Protein AF-A0A2W5XV46-F1 (afdb_monomer)

Sequence (118 aa):
MAATQTLQEPREYRALVDRIRDSALTTAELAQVTGVKDRQVQHWSSGTHRPQGQTRDRLLEVAYIVEQLSDVYSREGVDIWLHGRNRGLDGRRPIDLLRAGDFETVLYAVERLRSGAA

Foldseek 3Di:
DDDDPVVCQLVVQLVLLVVLCQQADPLCLLCLLLVHHSVVSVCSVVSVDHDDDSSNVSSVLSSVLSVLQVVPDHSVSSNCQQQFQDVQLVRDHNSVCSSVVNSVSSVVVSVVVVVVVD

Mean predicted aligned error: 5.29 Å

Nearest PDB structures (foldseek):
  6fkg-assembly1_C  TM=8.335E-01  e=8.373E-06  Mycobacterium tuberculosis H37Rv
  8qnl-assembly1_D  TM=8.110E-01  e=2.210E-03  Pseudomonas aeruginosa PAO1
  8qnq-assembly1_B  TM=8.043E-01  e=3.900E-03  Pseudomonas aeruginosa PAO1
  8gug-assembly1_B-2  TM=7.326E-01  e=1.893E-03  Vibrio parahaemolyticus RIMD 2210633
  1y7y-assembly1_A  TM=7.103E-01  e=1.639E+00  Aeromonas hydrophila

Solvent-accessible surface area (backbone atoms only — not comparable to full-atom values): 6458 Å² total; per-residue (Å²): 144,89,87,69,68,82,78,49,49,48,58,51,55,16,55,49,50,49,50,43,49,69,39,58,42,47,64,62,52,51,12,47,41,33,72,50,53,48,69,59,50,50,30,24,58,70,46,78,45,74,75,56,68,71,37,31,54,42,46,51,52,52,45,50,50,50,50,63,40,54,77,77,28,55,50,68,49,39,33,48,54,35,71,30,69,31,75,87,51,84,53,41,33,46,52,61,34,34,50,72,64,41,49,66,67,46,45,54,44,52,52,50,52,57,65,70,71,108

Radius of gyration: 14.84 Å; Cα contacts (8 Å, |Δi|>4): 130; chains: 1; bounding box: 27×35×44 Å

Structure (mmCIF, N/CA/C/O backbone):
data_AF-A0A2W5XV46-F1
#
_entry.id   AF-A0A2W5XV46-F1
#
loop_
_atom_site.group_PDB
_atom_site.id
_atom_site.type_symbol
_atom_site.label_atom_id
_atom_site.label_alt_id
_atom_site.label_comp_id
_atom_site.label_asym_id
_atom_site.label_entity_id
_atom_site.label_seq_id
_atom_site.pdbx_PDB_ins_code
_atom_site.Cartn_x
_atom_site.Cartn_y
_atom_site.Cartn_z
_atom_site.occupancy
_atom_site.B_iso_or_equiv
_atom_site.auth_seq_id
_atom_site.auth_comp_id
_atom_site.auth_asym_id
_atom_site.auth_atom_id
_atom_site.pdbx_PDB_model_num
ATOM 1 N N . MET A 1 1 ? -4.693 -27.795 24.770 1.00 41.53 1 MET A N 1
ATOM 2 C CA . MET A 1 1 ? -3.558 -26.914 24.417 1.00 41.53 1 MET A CA 1
ATOM 3 C C . MET A 1 1 ? -3.988 -25.900 23.358 1.00 41.53 1 MET A C 1
ATOM 5 O O . MET A 1 1 ? -3.736 -26.112 22.183 1.00 41.53 1 MET A O 1
ATOM 9 N N . ALA A 1 2 ? -4.671 -24.823 23.751 1.00 49.62 2 ALA A N 1
ATOM 10 C CA . ALA A 1 2 ? -5.066 -23.748 22.836 1.00 49.62 2 ALA A CA 1
ATOM 11 C C . ALA A 1 2 ? -5.249 -22.451 23.637 1.00 49.62 2 ALA A C 1
ATOM 13 O O . ALA A 1 2 ? -6.330 -22.217 24.163 1.00 49.62 2 ALA A O 1
ATOM 14 N N . ALA A 1 3 ? -4.183 -21.662 23.816 1.00 49.50 3 ALA A N 1
ATOM 15 C CA . ALA A 1 3 ? -4.278 -20.345 24.464 1.00 49.50 3 ALA A CA 1
ATOM 16 C C . ALA A 1 3 ? -3.050 -19.435 24.225 1.00 49.50 3 ALA A C 1
ATOM 18 O O . ALA A 1 3 ? -2.626 -18.733 25.139 1.00 49.50 3 ALA A O 1
ATOM 19 N N . THR A 1 4 ? -2.446 -19.429 23.027 1.00 47.69 4 THR A N 1
ATOM 20 C CA . THR A 1 4 ? -1.273 -18.551 22.770 1.00 47.69 4 THR A CA 1
ATOM 21 C C . THR A 1 4 ? -1.373 -17.688 21.505 1.00 47.69 4 THR A C 1
ATOM 23 O O . THR A 1 4 ? -0.607 -16.743 21.370 1.00 47.69 4 THR A O 1
ATOM 26 N N . GLN A 1 5 ? -2.358 -17.892 20.622 1.00 53.59 5 GLN A N 1
ATOM 27 C CA . GLN A 1 5 ? -2.464 -17.100 19.380 1.00 53.59 5 GLN A CA 1
ATOM 28 C C . GLN A 1 5 ? -2.960 -15.654 19.595 1.00 53.59 5 GLN A C 1
ATOM 30 O O . GLN A 1 5 ? -2.450 -14.730 18.971 1.00 53.59 5 GLN A O 1
ATOM 35 N N . THR A 1 6 ? -3.864 -15.390 20.544 1.00 53.56 6 THR A N 1
ATOM 36 C CA . THR A 1 6 ? -4.529 -14.072 20.655 1.00 53.56 6 THR A CA 1
ATOM 37 C C . THR A 1 6 ? -3.619 -12.923 21.129 1.00 53.56 6 THR A C 1
ATOM 39 O O . THR A 1 6 ? -3.960 -11.747 20.940 1.00 53.56 6 THR A O 1
ATOM 42 N N . LEU A 1 7 ? -2.475 -13.241 21.752 1.00 50.81 7 LEU A N 1
ATOM 43 C CA . LEU A 1 7 ? -1.521 -12.268 22.307 1.00 50.81 7 LEU A CA 1
ATOM 44 C C . LEU A 1 7 ? -0.444 -11.810 21.302 1.00 50.81 7 LEU A C 1
ATOM 46 O O . LEU A 1 7 ? 0.137 -10.744 21.510 1.00 50.81 7 LEU A O 1
ATOM 50 N N . GLN A 1 8 ? -0.202 -12.553 20.213 1.00 59.38 8 GLN A N 1
ATOM 51 C CA . GLN A 1 8 ? 0.760 -12.175 19.162 1.00 59.38 8 GLN A CA 1
ATOM 52 C C . GLN A 1 8 ? 0.145 -11.279 18.077 1.00 59.38 8 GLN A C 1
ATOM 54 O O . GLN A 1 8 ? 0.770 -10.308 17.645 1.00 59.38 8 GLN A O 1
ATOM 59 N N . GLU A 1 9 ? -1.126 -11.507 17.745 1.00 60.34 9 GLU A N 1
ATOM 60 C CA . GLU A 1 9 ? -1.834 -10.793 16.678 1.00 60.34 9 GLU A CA 1
ATOM 61 C C . GLU A 1 9 ? -1.792 -9.247 16.722 1.00 60.34 9 GLU A C 1
ATOM 63 O O . GLU A 1 9 ? -1.613 -8.643 15.666 1.00 60.34 9 GLU A O 1
ATOM 68 N N . PRO A 1 10 ? -1.944 -8.536 17.866 1.00 59.97 10 PRO A N 1
ATOM 69 C CA . PRO A 1 10 ? -1.952 -7.070 17.836 1.00 59.97 10 PRO A CA 1
ATOM 70 C C . PRO A 1 10 ? -0.582 -6.492 17.460 1.00 59.97 10 PRO A C 1
ATOM 72 O O . PRO A 1 10 ? -0.515 -5.412 16.877 1.00 59.97 10 PRO A O 1
ATOM 75 N N . ARG A 1 11 ? 0.511 -7.200 17.776 1.00 74.44 11 ARG A N 1
ATOM 76 C CA . ARG A 1 11 ? 1.864 -6.794 17.374 1.00 74.44 11 ARG A CA 1
ATOM 77 C C . ARG A 1 11 ? 2.126 -7.134 15.909 1.00 74.44 11 ARG A C 1
ATOM 79 O O . ARG A 1 11 ? 2.769 -6.344 15.226 1.00 74.44 11 ARG A O 1
ATOM 86 N N . GLU A 1 12 ? 1.591 -8.253 15.429 1.00 83.12 12 GLU A N 1
ATOM 87 C CA . GLU A 1 12 ? 1.716 -8.688 14.035 1.00 83.12 12 GLU A CA 1
ATOM 88 C C . GLU A 1 12 ? 0.972 -7.748 13.077 1.00 83.12 12 GLU A C 1
ATOM 90 O O . GLU A 1 12 ? 1.568 -7.280 12.110 1.00 83.12 12 GLU A O 1
ATOM 95 N N . TYR A 1 13 ? -0.275 -7.363 13.385 1.00 88.19 13 TYR A N 1
ATOM 96 C CA . TYR A 1 13 ? -1.011 -6.391 12.562 1.00 88.19 13 TYR A CA 1
ATOM 97 C C . TYR A 1 13 ? -0.366 -5.012 12.566 1.00 88.19 13 TYR A C 1
ATOM 99 O O . TYR A 1 13 ? -0.311 -4.361 11.526 1.00 88.19 13 TYR A O 1
ATOM 107 N N . ARG A 1 14 ? 0.147 -4.567 13.717 1.00 90.81 14 ARG A N 1
ATOM 108 C CA . ARG A 1 14 ? 0.907 -3.320 13.791 1.00 90.81 14 ARG A CA 1
ATOM 109 C C . ARG A 1 14 ? 2.126 -3.369 12.870 1.00 90.81 14 ARG A C 1
ATOM 111 O O . ARG A 1 14 ? 2.288 -2.479 12.045 1.00 90.81 14 ARG A O 1
ATOM 118 N N . ALA A 1 15 ? 2.950 -4.411 12.987 1.00 89.88 15 ALA A N 1
ATOM 119 C CA . ALA A 1 15 ? 4.147 -4.568 12.165 1.00 89.88 15 ALA A CA 1
ATOM 120 C C . ALA A 1 15 ? 3.814 -4.634 10.666 1.00 89.88 15 ALA A C 1
ATOM 122 O O . ALA A 1 15 ? 4.548 -4.095 9.844 1.00 89.88 15 ALA A O 1
ATOM 123 N N . LEU A 1 16 ? 2.692 -5.262 10.314 1.00 91.44 16 LEU A N 1
ATOM 124 C CA . LEU A 1 16 ? 2.200 -5.341 8.944 1.00 91.44 16 LEU A CA 1
ATOM 125 C C . LEU A 1 16 ? 1.747 -3.969 8.418 1.00 91.44 16 LEU A C 1
ATOM 127 O O . LEU A 1 16 ? 2.137 -3.583 7.319 1.00 91.44 16 LEU A O 1
ATOM 131 N N . VAL A 1 17 ? 0.998 -3.195 9.211 1.00 92.56 17 VAL A N 1
ATOM 132 C CA . VAL A 1 17 ? 0.618 -1.813 8.866 1.00 92.56 17 VAL A CA 1
ATOM 133 C C . VAL A 1 17 ? 1.851 -0.926 8.704 1.00 92.56 17 VAL A C 1
ATOM 135 O O . VAL A 1 17 ? 1.931 -0.173 7.737 1.00 92.56 17 VAL A O 1
ATOM 138 N N . ASP A 1 18 ? 2.811 -1.017 9.623 1.00 91.31 18 ASP A N 1
ATOM 139 C CA . ASP A 1 18 ? 4.036 -0.218 9.573 1.00 91.31 18 ASP A CA 1
ATOM 140 C C . ASP A 1 18 ? 4.864 -0.575 8.323 1.00 91.31 18 ASP A C 1
A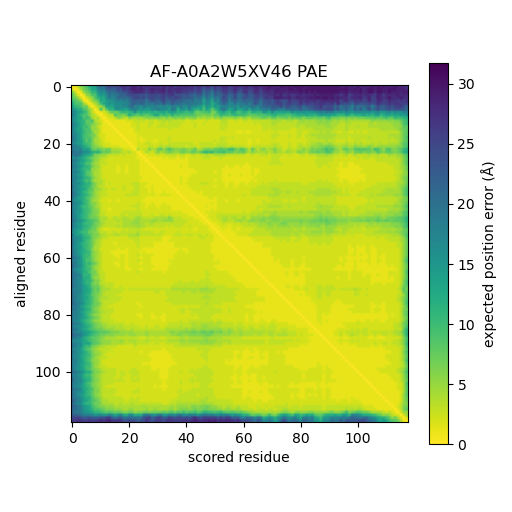TOM 142 O O . ASP A 1 18 ? 5.241 0.318 7.570 1.00 91.31 18 ASP A O 1
ATOM 146 N N . ARG A 1 19 ? 5.007 -1.866 7.990 1.00 90.31 19 ARG A N 1
ATOM 147 C CA . ARG A 1 19 ? 5.684 -2.315 6.760 1.00 90.31 19 ARG A CA 1
ATOM 148 C C . ARG A 1 19 ? 5.030 -1.787 5.482 1.00 90.31 19 ARG A C 1
ATOM 150 O O . ARG A 1 19 ? 5.734 -1.364 4.571 1.00 90.31 19 ARG A O 1
ATOM 157 N N . ILE A 1 20 ? 3.697 -1.806 5.399 1.00 92.81 20 ILE A N 1
ATOM 158 C CA . ILE A 1 20 ? 2.980 -1.249 4.240 1.00 92.81 20 ILE A CA 1
ATOM 159 C C . ILE A 1 20 ? 3.236 0.259 4.118 1.00 92.81 20 ILE A C 1
ATOM 161 O O . ILE A 1 20 ? 3.412 0.781 3.019 1.00 92.81 20 ILE A O 1
ATOM 165 N N . ARG A 1 21 ? 3.271 0.971 5.246 1.00 90.81 21 ARG A N 1
ATOM 166 C CA . ARG A 1 21 ? 3.551 2.412 5.259 1.00 90.81 21 ARG A CA 1
ATOM 167 C C . ARG A 1 21 ? 4.995 2.729 4.872 1.00 90.81 21 ARG A C 1
ATOM 169 O O . ARG A 1 21 ? 5.263 3.770 4.269 1.00 90.81 21 ARG A O 1
ATOM 176 N N . ASP A 1 22 ? 5.904 1.809 5.162 1.00 89.38 22 ASP A N 1
ATOM 177 C CA . ASP A 1 22 ? 7.308 1.919 4.792 1.00 89.38 22 ASP A CA 1
ATOM 178 C C . ASP A 1 22 ? 7.572 1.557 3.322 1.00 89.38 22 ASP A C 1
ATOM 180 O O . ASP A 1 22 ? 8.596 1.983 2.794 1.00 89.38 22 ASP A O 1
ATOM 184 N N . SER A 1 23 ? 6.672 0.847 2.627 1.00 80.12 23 SER A N 1
ATOM 185 C CA . SER A 1 23 ? 6.898 0.398 1.244 1.00 80.12 23 SER A CA 1
ATOM 186 C C . SER A 1 23 ? 6.619 1.459 0.178 1.00 80.12 23 SER A C 1
ATOM 188 O O . SER A 1 23 ? 7.415 1.596 -0.743 1.00 80.12 23 SER A O 1
ATOM 190 N N . ALA A 1 24 ? 5.521 2.209 0.303 1.00 86.00 24 ALA A N 1
ATOM 191 C CA . ALA A 1 24 ? 5.155 3.343 -0.561 1.00 86.00 24 ALA A CA 1
ATOM 192 C C . ALA A 1 24 ? 3.789 3.947 -0.201 1.00 86.00 24 ALA A C 1
ATOM 194 O O . ALA A 1 24 ? 3.533 5.106 -0.509 1.00 86.00 24 ALA A O 1
ATOM 195 N N . LEU A 1 25 ? 2.897 3.176 0.431 1.00 92.81 25 LEU A N 1
ATOM 196 C CA . LEU A 1 25 ? 1.531 3.626 0.688 1.00 92.81 25 LEU A CA 1
ATOM 197 C C . LEU A 1 25 ? 1.461 4.571 1.884 1.00 92.81 25 LEU A C 1
ATOM 199 O O . LEU A 1 25 ? 1.883 4.249 2.993 1.00 92.81 25 LEU A O 1
ATOM 203 N N . THR A 1 26 ? 0.840 5.730 1.694 1.00 93.62 26 THR A N 1
ATOM 204 C CA . THR A 1 26 ? 0.541 6.627 2.813 1.00 93.62 26 THR A CA 1
ATOM 205 C C . THR A 1 26 ? -0.565 6.056 3.710 1.00 93.62 26 THR A C 1
ATOM 207 O O . THR A 1 26 ? -1.349 5.191 3.317 1.00 93.62 26 THR A O 1
ATOM 210 N N . THR A 1 27 ? -0.693 6.581 4.935 1.00 94.81 27 THR A N 1
ATOM 211 C CA . THR A 1 27 ? -1.795 6.217 5.847 1.00 94.81 27 THR A CA 1
ATOM 212 C C . THR A 1 27 ? -3.170 6.442 5.210 1.00 94.81 27 THR A C 1
ATOM 214 O O . THR A 1 27 ? -4.062 5.614 5.380 1.00 94.81 27 THR A O 1
ATOM 217 N N . ALA A 1 28 ? -3.333 7.543 4.470 1.00 95.94 28 ALA A N 1
ATOM 218 C CA . ALA A 1 28 ? -4.580 7.880 3.790 1.00 95.94 28 ALA A CA 1
ATOM 219 C C . ALA A 1 28 ? -4.901 6.880 2.671 1.00 95.94 28 ALA A C 1
ATOM 221 O O . ALA A 1 28 ? -6.048 6.478 2.487 1.00 95.94 28 ALA A O 1
ATOM 222 N N . GLU A 1 29 ? -3.887 6.423 1.942 1.00 96.88 29 GLU A N 1
ATOM 223 C CA . GLU A 1 29 ? -4.062 5.440 0.874 1.00 96.88 29 GLU A CA 1
ATOM 224 C C . GLU A 1 29 ? -4.394 4.066 1.420 1.00 96.88 29 GLU A C 1
ATOM 22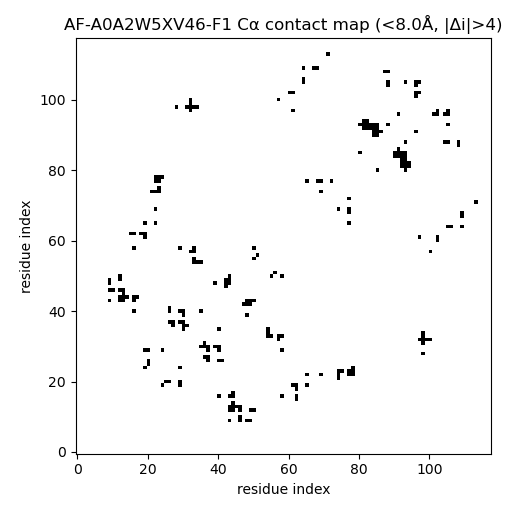6 O O . GLU A 1 29 ? -5.333 3.432 0.941 1.00 96.88 29 GLU A O 1
ATOM 231 N N . LEU A 1 30 ? -3.701 3.642 2.476 1.00 96.69 30 LEU A N 1
ATOM 232 C CA . LEU A 1 30 ? -4.034 2.405 3.166 1.00 96.69 30 LEU A CA 1
ATOM 233 C C . LEU A 1 30 ? -5.469 2.444 3.708 1.00 96.69 30 LEU A C 1
ATOM 235 O O . LEU A 1 30 ? -6.196 1.458 3.587 1.00 96.69 30 LEU A O 1
ATOM 239 N N . ALA A 1 31 ? -5.905 3.584 4.251 1.00 97.44 31 ALA A N 1
ATOM 240 C CA . ALA A 1 31 ? -7.275 3.772 4.717 1.00 97.44 31 ALA A CA 1
ATOM 241 C C . ALA A 1 31 ? -8.289 3.622 3.573 1.00 97.44 31 ALA A C 1
ATOM 243 O O . ALA A 1 31 ? -9.242 2.854 3.697 1.00 97.44 31 ALA A O 1
ATOM 244 N N . GLN A 1 32 ? -8.050 4.278 2.434 1.00 97.69 32 GLN A N 1
ATOM 245 C CA . GLN A 1 32 ? -8.918 4.179 1.258 1.00 97.69 32 GLN A CA 1
ATOM 246 C C . GLN A 1 32 ? -9.007 2.747 0.724 1.00 97.69 32 GLN A C 1
ATOM 248 O O . GLN A 1 32 ? -10.108 2.238 0.525 1.00 97.69 32 GLN A O 1
ATOM 253 N N . VAL A 1 33 ? -7.867 2.077 0.543 1.00 97.69 33 VAL A N 1
ATOM 254 C CA . VAL A 1 33 ? -7.813 0.704 0.019 1.00 97.69 33 VAL A CA 1
ATOM 255 C C . VAL A 1 33 ? -8.509 -0.282 0.964 1.00 97.69 33 VAL A C 1
ATOM 257 O O . VAL A 1 33 ? -9.269 -1.147 0.533 1.00 97.69 33 VAL A O 1
ATOM 260 N N . THR A 1 34 ? -8.325 -0.124 2.275 1.00 96.69 34 THR A N 1
ATOM 261 C CA . THR A 1 34 ? -8.966 -0.996 3.277 1.00 96.69 34 THR A CA 1
ATOM 262 C C . THR A 1 34 ? -10.406 -0.593 3.619 1.00 96.69 34 THR A C 1
ATOM 264 O O . THR A 1 34 ? -11.087 -1.317 4.350 1.00 96.69 34 THR A O 1
ATOM 267 N N . GLY A 1 35 ? -10.912 0.508 3.049 1.00 96.56 35 GLY A N 1
ATOM 268 C CA . GLY A 1 35 ? -12.290 0.975 3.216 1.00 96.56 35 GLY A CA 1
ATOM 269 C C . GLY A 1 35 ? -12.585 1.598 4.583 1.00 96.56 35 GLY A C 1
ATOM 270 O O . GLY A 1 35 ? -13.717 1.525 5.055 1.00 96.56 35 GLY A O 1
ATOM 271 N N . VAL A 1 36 ? -11.583 2.186 5.238 1.00 96.75 36 VAL A N 1
ATOM 272 C CA . VAL A 1 36 ? -11.712 2.803 6.567 1.00 96.75 36 VAL A CA 1
ATOM 273 C C . VAL A 1 36 ? -11.286 4.268 6.559 1.00 96.75 36 VAL A C 1
ATOM 275 O O . VAL A 1 36 ? -10.833 4.810 5.558 1.00 96.75 36 VAL A O 1
ATOM 278 N N . LYS A 1 37 ? -11.423 4.930 7.711 1.00 97.12 37 LYS A N 1
ATOM 279 C CA . LYS A 1 37 ? -10.886 6.278 7.938 1.00 97.12 37 LYS A CA 1
ATOM 280 C C . LYS A 1 37 ? -9.437 6.205 8.422 1.00 97.12 37 LYS A C 1
ATOM 282 O O . LYS A 1 37 ? -9.096 5.301 9.182 1.00 97.12 37 LYS A O 1
ATOM 287 N N . ASP A 1 38 ? -8.639 7.227 8.127 1.00 96.12 38 ASP A N 1
ATOM 288 C CA . ASP A 1 38 ? -7.231 7.355 8.543 1.00 96.12 38 ASP A CA 1
ATOM 289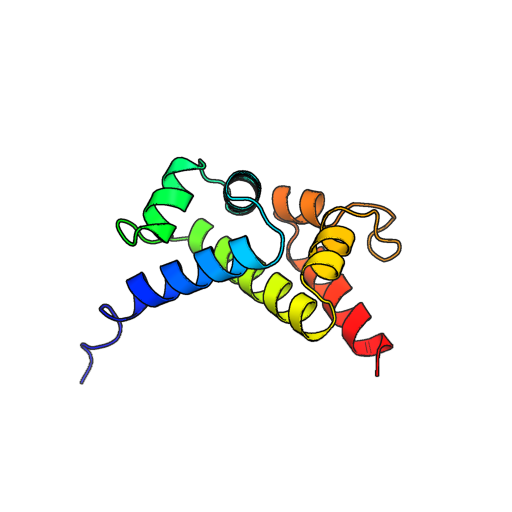 C C . ASP A 1 38 ? -7.017 7.104 10.042 1.00 96.12 38 ASP A C 1
ATOM 291 O O . ASP A 1 38 ? -6.075 6.423 10.447 1.00 96.12 38 ASP A O 1
ATOM 295 N N . ARG A 1 39 ? -7.940 7.594 10.882 1.00 95.25 39 ARG A N 1
ATOM 296 C CA . ARG A 1 39 ? -7.910 7.384 12.338 1.00 95.25 39 ARG A CA 1
ATOM 297 C C . ARG A 1 39 ? -7.908 5.900 12.718 1.00 95.25 39 ARG A C 1
ATOM 299 O O . ARG A 1 39 ? -7.295 5.523 13.710 1.00 95.25 39 ARG A O 1
ATOM 306 N N . GLN A 1 40 ? -8.602 5.057 11.960 1.00 95.25 40 GLN A N 1
ATOM 307 C CA . GLN A 1 40 ? -8.660 3.623 12.224 1.00 95.25 40 GLN A CA 1
ATOM 308 C C . GLN A 1 40 ? -7.322 2.948 11.897 1.00 95.25 40 GLN A C 1
ATOM 310 O O . GLN A 1 40 ? -6.867 2.117 12.676 1.00 95.25 40 GLN A O 1
ATOM 315 N N . VAL A 1 41 ? -6.640 3.385 10.834 1.00 94.62 41 VAL A N 1
ATOM 316 C CA . VAL A 1 41 ? -5.276 2.936 10.508 1.00 94.62 41 VAL A CA 1
ATOM 317 C C . VAL A 1 41 ? -4.278 3.362 11.587 1.00 94.62 41 VAL A C 1
ATOM 319 O O . VAL A 1 41 ? -3.438 2.566 12.006 1.00 94.62 41 VAL A O 1
ATOM 322 N N . GLN A 1 42 ? -4.401 4.589 12.107 1.00 92.62 42 GLN A N 1
ATOM 323 C CA . GLN A 1 42 ? -3.581 5.062 13.230 1.00 92.62 42 GLN A CA 1
ATOM 324 C C . GLN A 1 42 ? -3.769 4.194 14.481 1.00 92.62 42 GLN A C 1
ATOM 326 O O . GLN A 1 42 ? -2.783 3.835 15.119 1.00 92.62 42 GLN A O 1
ATOM 331 N N . HIS A 1 43 ? -5.009 3.800 14.796 1.00 92.50 43 HIS A N 1
ATOM 332 C CA . HIS A 1 43 ? -5.298 2.891 15.913 1.00 92.50 43 HIS A CA 1
ATOM 333 C C . HIS A 1 43 ? -4.694 1.492 15.738 1.00 92.50 43 HIS A C 1
ATOM 335 O O . HIS A 1 43 ? -4.411 0.828 16.735 1.00 92.50 43 HIS A O 1
ATOM 341 N N . TRP A 1 44 ? -4.508 1.025 14.501 1.00 93.56 44 TRP A N 1
ATOM 342 C CA . TRP A 1 44 ? -3.813 -0.236 14.228 1.00 93.56 44 TRP A CA 1
ATOM 343 C C . TRP A 1 44 ? -2.299 -0.089 14.383 1.00 93.56 44 TRP A C 1
ATOM 345 O O . TRP A 1 44 ? -1.673 -0.924 15.030 1.00 93.56 44 TRP A O 1
ATOM 355 N N . SER A 1 45 ? -1.716 1.000 13.874 1.00 89.06 45 SER A N 1
ATOM 356 C CA . SER A 1 45 ? -0.283 1.296 14.036 1.00 89.06 45 SER A CA 1
ATOM 357 C C . SER A 1 45 ? 0.092 1.548 15.509 1.00 89.06 45 SER A C 1
ATOM 359 O O . SER A 1 45 ? 1.173 1.170 15.953 1.00 89.06 45 SER A O 1
ATOM 361 N N . SER A 1 46 ? -0.821 2.084 16.328 1.00 88.50 46 SER A N 1
ATOM 362 C CA . SER A 1 46 ? -0.630 2.188 17.785 1.00 88.50 46 SER A CA 1
ATOM 363 C C . SER A 1 46 ? -0.906 0.882 18.544 1.00 88.50 46 SER A C 1
ATOM 365 O O . SER A 1 46 ? -0.629 0.801 19.740 1.00 88.50 46 SER A O 1
ATOM 367 N N . GLY A 1 47 ? -1.465 -0.139 17.883 1.00 86.69 47 GLY A N 1
ATOM 368 C CA . GLY A 1 47 ? -1.869 -1.408 18.497 1.00 86.69 47 GLY A CA 1
ATOM 369 C C . GLY A 1 47 ? -3.089 -1.309 19.421 1.00 86.69 47 GLY A C 1
ATOM 370 O O . GLY A 1 47 ? -3.370 -2.245 20.168 1.00 86.69 47 GLY A O 1
ATOM 371 N N . THR A 1 48 ? -3.814 -0.185 19.399 1.00 85.88 48 THR A N 1
ATOM 372 C CA . THR A 1 48 ? -4.998 0.049 20.243 1.00 85.88 48 THR A CA 1
ATOM 373 C C . THR A 1 48 ? -6.230 -0.686 19.712 1.00 85.88 48 THR A C 1
ATOM 375 O O . THR A 1 48 ? -7.090 -1.086 20.490 1.00 85.88 48 THR A O 1
ATOM 378 N N . HIS A 1 49 ? -6.310 -0.892 18.396 1.00 89.44 49 HIS A N 1
ATOM 379 C CA . HIS A 1 49 ? -7.356 -1.683 17.747 1.00 89.44 49 HIS A CA 1
ATOM 380 C C . HIS A 1 49 ? -6.745 -2.669 16.756 1.00 89.44 49 HIS A C 1
ATOM 382 O O . HIS A 1 49 ? -5.598 -2.522 16.339 1.00 89.44 49 HIS A O 1
ATOM 388 N N . ARG A 1 50 ? -7.542 -3.655 16.340 1.00 87.81 50 ARG A N 1
ATOM 389 C CA . ARG A 1 50 ? -7.174 -4.599 15.281 1.00 87.81 50 ARG A CA 1
ATOM 390 C C . ARG A 1 50 ? -8.142 -4.473 14.105 1.00 87.81 50 ARG A C 1
ATOM 392 O O . ARG A 1 50 ? -9.321 -4.189 14.337 1.00 87.81 50 ARG A O 1
ATOM 399 N N . PRO A 1 51 ? -7.675 -4.670 12.865 1.00 92.00 51 PRO A N 1
ATOM 400 C CA . PRO A 1 51 ? -8.562 -4.805 11.719 1.00 92.00 51 PRO A CA 1
ATOM 401 C C . PRO A 1 51 ? -9.401 -6.085 11.865 1.00 92.00 51 PRO A C 1
ATOM 403 O O . PRO A 1 51 ? -8.942 -7.082 12.422 1.00 92.00 51 PRO A O 1
ATOM 406 N N . GLN A 1 52 ? -10.64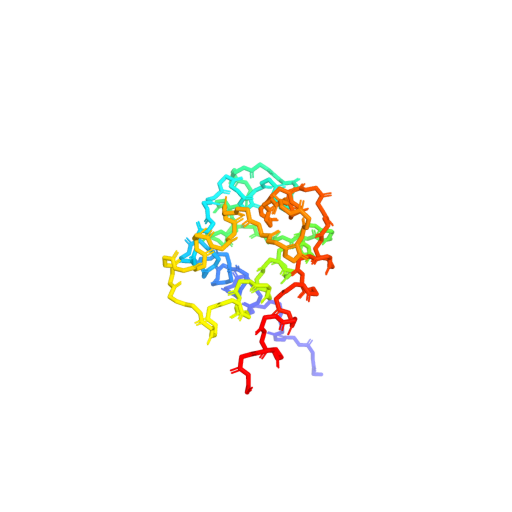6 -6.056 11.393 1.00 91.88 52 GLN A N 1
ATOM 407 C CA . GLN A 1 52 ? -11.587 -7.177 11.497 1.00 91.88 52 GLN A CA 1
ATOM 408 C C . GLN A 1 52 ? -12.386 -7.336 10.200 1.00 91.88 52 GLN A C 1
ATOM 410 O O . GLN A 1 52 ? -12.499 -6.387 9.421 1.00 91.88 52 GLN A O 1
ATOM 415 N N . GLY A 1 53 ? -12.944 -8.532 9.987 1.00 95.31 53 GLY A N 1
ATOM 416 C CA . GLY A 1 53 ? -13.791 -8.852 8.833 1.00 95.31 53 GLY A CA 1
ATOM 417 C C . GLY A 1 53 ? -13.145 -8.470 7.499 1.00 95.31 53 GLY A C 1
ATOM 418 O O . GLY A 1 53 ? -11.938 -8.610 7.324 1.00 95.31 53 GLY A O 1
ATOM 419 N N . GLN A 1 54 ? -13.940 -7.898 6.594 1.00 95.69 54 GLN A N 1
ATOM 420 C CA . GLN A 1 54 ? -13.485 -7.511 5.256 1.00 95.69 54 GLN A CA 1
ATOM 421 C C . GLN A 1 54 ? -12.294 -6.538 5.267 1.00 95.69 54 GLN A C 1
ATOM 423 O O . GLN A 1 54 ? -11.427 -6.609 4.403 1.00 95.69 54 GLN A O 1
ATOM 428 N N . THR A 1 55 ? -12.218 -5.634 6.244 1.00 95.62 55 THR A N 1
ATOM 429 C CA . THR A 1 55 ? -11.088 -4.706 6.369 1.00 95.62 55 THR A CA 1
ATOM 430 C C . THR A 1 55 ? -9.784 -5.437 6.685 1.00 95.62 55 THR A C 1
ATOM 432 O O . THR A 1 55 ? -8.735 -5.052 6.173 1.00 95.62 55 THR A O 1
ATOM 435 N N . ARG A 1 56 ? -9.836 -6.496 7.507 1.00 95.81 56 ARG A N 1
ATOM 436 C CA . ARG A 1 56 ? -8.674 -7.360 7.762 1.00 95.81 56 ARG A CA 1
ATOM 437 C C . ARG A 1 56 ? -8.240 -8.053 6.481 1.00 95.81 56 ARG A C 1
ATOM 439 O O . ARG A 1 56 ? -7.060 -8.020 6.166 1.00 95.81 56 ARG A O 1
ATOM 446 N N . ASP A 1 57 ? -9.184 -8.627 5.747 1.00 96.19 57 ASP A N 1
ATOM 447 C CA . ASP A 1 57 ? -8.876 -9.370 4.525 1.00 96.19 57 ASP A CA 1
ATOM 448 C C . ASP A 1 57 ? -8.228 -8.447 3.480 1.00 96.19 57 ASP A C 1
ATOM 450 O O . ASP A 1 57 ? -7.148 -8.744 2.983 1.00 96.19 57 ASP A O 1
ATOM 454 N N . ARG A 1 58 ? -8.778 -7.242 3.270 1.00 97.19 58 ARG A N 1
ATOM 455 C CA . ARG A 1 58 ? -8.164 -6.220 2.400 1.00 97.19 58 ARG A CA 1
ATOM 456 C C . ARG A 1 58 ? -6.772 -5.791 2.857 1.00 97.19 58 ARG A C 1
ATOM 458 O O . ARG A 1 58 ? -5.905 -5.549 2.027 1.00 97.19 58 ARG A O 1
ATOM 465 N N . LEU A 1 59 ? -6.551 -5.656 4.163 1.00 96.06 59 LEU A N 1
ATOM 466 C CA . LEU A 1 59 ? -5.231 -5.306 4.686 1.00 96.06 59 LEU A CA 1
ATOM 467 C C . LEU A 1 59 ? -4.200 -6.402 4.373 1.00 96.06 59 LEU A C 1
ATOM 469 O O . LEU A 1 59 ? -3.065 -6.080 4.027 1.00 96.06 59 LEU A O 1
ATOM 473 N N . LEU A 1 60 ? -4.595 -7.674 4.481 1.00 96.00 60 LEU A N 1
ATOM 474 C CA . LEU A 1 60 ? -3.738 -8.813 4.152 1.00 96.00 60 LEU A CA 1
ATOM 475 C C . LEU A 1 60 ? -3.429 -8.872 2.649 1.00 96.00 60 LEU A C 1
ATOM 477 O O . LEU A 1 60 ? -2.269 -9.066 2.297 1.00 96.00 60 LEU A O 1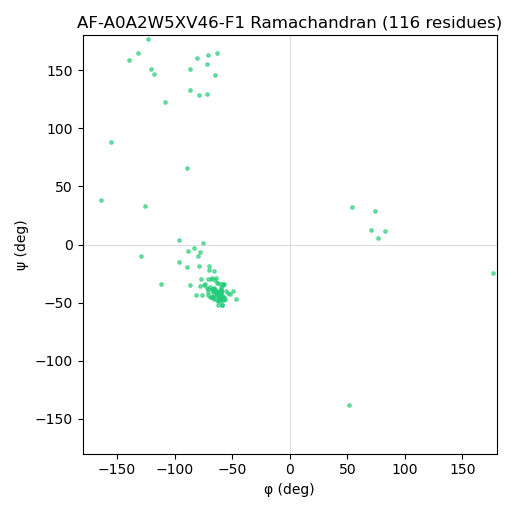
ATOM 481 N N . GLU A 1 61 ? -4.411 -8.608 1.783 1.00 97.19 61 GLU A N 1
ATOM 482 C CA . GLU A 1 61 ? -4.197 -8.495 0.329 1.00 97.19 61 GLU A CA 1
ATOM 483 C C . GLU A 1 61 ? -3.155 -7.420 -0.012 1.00 97.19 61 GLU A C 1
ATOM 485 O O . GLU A 1 61 ? -2.199 -7.665 -0.748 1.00 97.19 61 GLU A O 1
ATOM 490 N N . VAL A 1 62 ? -3.287 -6.225 0.577 1.00 96.12 62 VAL A N 1
ATOM 491 C CA . VAL A 1 62 ? -2.315 -5.139 0.370 1.00 96.12 62 VAL A CA 1
ATOM 492 C C . VAL A 1 62 ? -0.930 -5.536 0.861 1.00 96.12 62 VAL A C 1
ATOM 494 O O . VAL A 1 62 ? 0.051 -5.278 0.165 1.00 96.12 62 VAL A O 1
ATOM 497 N N . ALA A 1 63 ? -0.838 -6.145 2.046 1.00 95.38 63 ALA A N 1
ATOM 498 C CA . ALA A 1 63 ? 0.435 -6.591 2.601 1.00 95.38 63 ALA A CA 1
ATOM 499 C C . ALA A 1 63 ? 1.139 -7.570 1.667 1.00 95.38 63 ALA A C 1
ATOM 501 O O . ALA A 1 63 ? 2.327 -7.407 1.401 1.00 95.38 63 ALA A O 1
ATOM 502 N N . TYR A 1 64 ? 0.387 -8.543 1.153 1.00 96.31 64 TYR A N 1
ATOM 503 C CA . TYR A 1 64 ? 0.898 -9.547 0.241 1.00 96.31 64 TYR A CA 1
ATOM 504 C C . TYR A 1 64 ? 1.397 -8.909 -1.059 1.00 96.31 64 TYR A C 1
ATOM 506 O O . TYR A 1 64 ? 2.560 -9.076 -1.411 1.00 96.31 64 TYR A O 1
ATOM 514 N N . ILE A 1 65 ? 0.583 -8.083 -1.724 1.00 96.56 65 ILE A N 1
ATOM 515 C CA . ILE A 1 65 ? 0.976 -7.383 -2.961 1.00 96.56 65 ILE A CA 1
ATOM 516 C C . ILE A 1 65 ? 2.237 -6.533 -2.750 1.00 96.56 65 ILE A C 1
ATOM 518 O O . ILE A 1 65 ? 3.156 -6.563 -3.569 1.00 96.56 65 ILE A O 1
ATOM 522 N N . VAL A 1 66 ? 2.302 -5.784 -1.647 1.00 95.38 66 VAL A N 1
ATOM 523 C CA . VAL A 1 66 ? 3.460 -4.951 -1.300 1.00 95.38 66 VAL A CA 1
ATOM 524 C C . VAL A 1 66 ? 4.716 -5.791 -1.072 1.00 95.38 66 VAL A C 1
ATOM 526 O O . VAL A 1 66 ? 5.789 -5.405 -1.534 1.00 95.38 66 VAL A O 1
ATOM 529 N N . GLU A 1 67 ? 4.604 -6.917 -0.371 1.00 94.69 67 GLU A N 1
ATOM 530 C CA . GLU A 1 67 ? 5.717 -7.837 -0.136 1.00 94.69 67 GLU A CA 1
ATOM 531 C C . GLU A 1 67 ? 6.242 -8.404 -1.459 1.00 94.69 67 GLU A C 1
ATOM 533 O O . GLU A 1 67 ? 7.429 -8.286 -1.748 1.00 94.69 67 GLU A O 1
ATOM 538 N N . GLN A 1 68 ? 5.346 -8.888 -2.324 1.00 95.31 68 GLN A N 1
ATOM 539 C CA . GLN A 1 68 ? 5.706 -9.405 -3.647 1.00 95.31 68 GLN A CA 1
ATOM 540 C C . GLN A 1 68 ? 6.397 -8.354 -4.533 1.00 95.31 68 GLN A C 1
ATOM 542 O O . GLN A 1 68 ? 7.321 -8.681 -5.275 1.00 95.31 68 GLN A O 1
ATOM 547 N N . LEU A 1 69 ? 5.964 -7.092 -4.468 1.00 95.44 69 LEU A N 1
ATOM 548 C CA . LEU A 1 69 ? 6.616 -5.995 -5.189 1.00 95.44 69 LEU A CA 1
ATOM 549 C C . LEU A 1 69 ? 7.984 -5.646 -4.591 1.00 95.44 69 LEU A C 1
ATOM 551 O O . LEU A 1 69 ? 8.915 -5.357 -5.340 1.00 95.44 69 LEU A O 1
ATOM 555 N N . SER A 1 70 ? 8.113 -5.687 -3.264 1.00 94.12 70 SER A N 1
ATOM 556 C CA . SER A 1 70 ? 9.359 -5.368 -2.551 1.00 94.12 70 SER A CA 1
ATOM 557 C C . SER A 1 70 ? 10.451 -6.424 -2.758 1.00 94.12 70 SER A C 1
ATOM 559 O O . SER A 1 70 ? 11.630 -6.104 -2.641 1.00 94.12 70 SER A O 1
ATOM 561 N N . ASP A 1 71 ? 10.081 -7.656 -3.124 1.00 93.75 71 ASP A N 1
ATOM 562 C CA . ASP A 1 71 ? 11.032 -8.688 -3.564 1.00 93.75 71 ASP A CA 1
ATOM 563 C C . ASP A 1 71 ? 11.735 -8.324 -4.888 1.00 93.75 71 ASP A C 1
ATOM 565 O O . ASP A 1 71 ? 12.799 -8.862 -5.193 1.00 93.75 71 ASP A O 1
ATOM 569 N N . VAL A 1 72 ? 11.131 -7.451 -5.702 1.00 93.88 72 VAL A N 1
ATOM 570 C CA . VAL A 1 72 ? 11.597 -7.116 -7.062 1.00 93.88 72 VAL A CA 1
ATOM 571 C C . VAL A 1 72 ? 12.107 -5.679 -7.154 1.00 93.88 72 VAL A C 1
ATOM 573 O O . VAL A 1 72 ? 13.041 -5.393 -7.904 1.00 93.88 72 VAL A O 1
ATOM 576 N N . TYR A 1 73 ? 11.500 -4.763 -6.404 1.00 94.88 73 TYR A N 1
ATOM 577 C CA . TYR A 1 73 ? 11.771 -3.336 -6.482 1.00 94.88 73 TYR A CA 1
ATOM 578 C C . TYR A 1 73 ? 12.256 -2.755 -5.158 1.00 94.88 73 TYR A C 1
ATOM 580 O O . TYR A 1 73 ? 11.869 -3.179 -4.072 1.00 94.88 73 TYR A O 1
ATOM 588 N N . SER A 1 74 ? 13.057 -1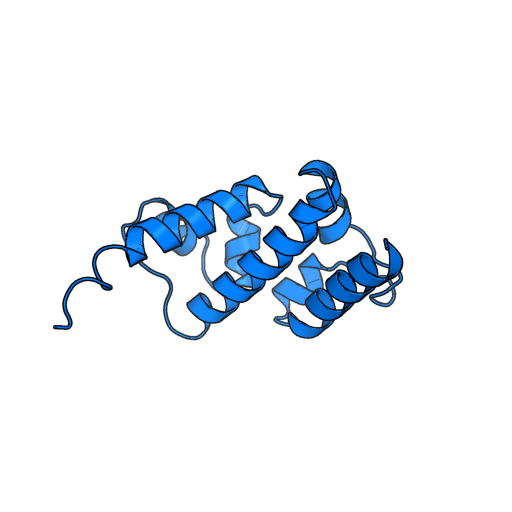.691 -5.261 1.00 95.38 74 SER A N 1
ATOM 589 C CA . SER A 1 74 ? 13.293 -0.792 -4.133 1.00 95.38 74 SER A CA 1
ATOM 590 C C . SER A 1 74 ? 11.989 -0.105 -3.716 1.00 95.38 74 SER A C 1
ATOM 592 O O . SER A 1 74 ? 11.037 -0.037 -4.492 1.00 95.38 74 SER A O 1
ATOM 594 N N . ARG A 1 75 ? 11.974 0.504 -2.527 1.00 94.56 75 ARG A N 1
ATOM 595 C CA . ARG A 1 75 ? 10.862 1.342 -2.046 1.00 94.56 75 ARG A CA 1
ATOM 596 C C . ARG A 1 75 ? 10.368 2.349 -3.097 1.00 94.56 75 ARG A C 1
ATOM 598 O O . ARG A 1 75 ? 9.175 2.471 -3.339 1.00 94.56 75 ARG A O 1
ATOM 605 N N . GLU A 1 76 ? 11.295 3.058 -3.740 1.00 95.75 76 GLU A N 1
ATOM 606 C CA . GLU A 1 76 ? 10.970 4.019 -4.802 1.00 95.75 76 GLU A CA 1
ATOM 607 C C . GLU A 1 76 ? 10.380 3.328 -6.040 1.00 95.75 76 GLU A C 1
ATOM 609 O O . GLU A 1 76 ? 9.431 3.825 -6.637 1.00 95.75 76 GLU A O 1
ATOM 614 N N . GLY A 1 77 ? 10.880 2.144 -6.401 1.00 96.69 77 GLY A N 1
ATOM 615 C CA . GLY A 1 77 ? 10.304 1.354 -7.488 1.00 96.69 77 GLY A CA 1
ATOM 616 C C . GLY A 1 77 ? 8.886 0.858 -7.183 1.00 96.69 77 GLY A C 1
ATOM 617 O O . GLY A 1 77 ? 8.030 0.911 -8.065 1.00 96.69 77 GLY A O 1
ATOM 618 N N . VAL A 1 78 ? 8.608 0.442 -5.941 1.00 96.44 78 VAL A N 1
ATOM 619 C CA . VAL A 1 78 ? 7.253 0.079 -5.486 1.00 96.44 78 VAL A CA 1
ATOM 620 C C . VAL A 1 78 ? 6.314 1.282 -5.600 1.00 96.44 78 VAL A C 1
ATOM 622 O O . VAL A 1 78 ? 5.214 1.146 -6.135 1.00 96.44 78 VAL A O 1
ATOM 625 N N . ASP A 1 79 ? 6.761 2.462 -5.165 1.00 96.19 79 ASP A N 1
ATOM 626 C CA . ASP A 1 79 ? 6.000 3.710 -5.278 1.00 96.19 79 ASP A CA 1
ATOM 627 C C . ASP A 1 79 ? 5.657 4.051 -6.734 1.00 96.19 79 ASP A C 1
ATOM 629 O O . ASP A 1 79 ? 4.484 4.215 -7.083 1.00 96.19 79 ASP A O 1
ATOM 633 N N . ILE A 1 80 ? 6.664 4.063 -7.609 1.00 96.75 80 ILE A N 1
ATOM 634 C CA . ILE A 1 80 ? 6.484 4.331 -9.038 1.00 96.75 80 ILE A CA 1
ATOM 635 C C . ILE A 1 80 ? 5.546 3.302 -9.670 1.00 96.75 80 ILE A C 1
ATOM 637 O O . ILE A 1 80 ? 4.704 3.665 -10.492 1.00 96.75 80 ILE A O 1
ATOM 641 N N . TRP A 1 81 ? 5.663 2.024 -9.308 1.00 96.62 81 TRP A N 1
ATOM 642 C CA . TRP A 1 81 ? 4.824 0.977 -9.879 1.00 96.62 81 TRP A CA 1
ATOM 643 C C . TRP A 1 81 ? 3.361 1.126 -9.449 1.00 96.62 81 TRP A C 1
ATOM 645 O O . TRP A 1 81 ? 2.474 1.066 -10.300 1.00 96.62 81 TRP A O 1
ATOM 655 N N . LEU A 1 82 ? 3.098 1.374 -8.160 1.00 97.44 82 LEU A N 1
ATOM 656 C CA . LEU A 1 82 ? 1.739 1.515 -7.623 1.00 97.44 82 LEU A CA 1
ATOM 657 C C . LEU A 1 82 ? 1.022 2.769 -8.140 1.00 97.44 82 LEU A C 1
ATOM 659 O O . LEU A 1 82 ? -0.183 2.720 -8.415 1.00 97.44 82 LEU A O 1
ATOM 663 N N . HIS A 1 83 ? 1.749 3.877 -8.289 1.00 97.81 83 HIS A N 1
ATOM 664 C CA . HIS A 1 83 ? 1.195 5.173 -8.692 1.00 97.81 83 HIS A CA 1
ATOM 665 C C . HIS A 1 83 ? 1.321 5.462 -10.195 1.00 97.81 83 HIS A C 1
ATOM 667 O O . HIS A 1 83 ? 0.649 6.355 -10.720 1.00 97.81 83 HIS A O 1
ATOM 673 N N . GLY A 1 84 ? 2.152 4.709 -10.912 1.00 97.38 84 GLY A N 1
ATOM 674 C CA . GLY A 1 84 ? 2.355 4.825 -12.350 1.00 97.38 84 GLY A CA 1
ATOM 675 C C . GLY A 1 84 ? 1.276 4.122 -13.173 1.00 97.38 84 GLY A C 1
ATOM 676 O O . GLY A 1 84 ? 0.559 3.238 -12.707 1.00 97.38 84 GLY A O 1
ATOM 677 N N . ARG A 1 85 ? 1.152 4.511 -14.448 1.00 97.44 85 ARG A N 1
ATOM 678 C CA . ARG A 1 85 ? 0.313 3.776 -15.406 1.00 97.44 85 ARG A CA 1
ATOM 679 C C . ARG A 1 85 ? 0.983 2.454 -15.759 1.00 97.44 85 ARG A C 1
ATOM 681 O O . ARG A 1 85 ? 2.134 2.450 -16.193 1.00 97.44 85 ARG A O 1
ATOM 688 N N . ASN A 1 86 ? 0.246 1.354 -15.659 1.00 95.38 86 ASN A N 1
ATOM 689 C CA . ASN A 1 86 ? 0.777 0.027 -15.941 1.00 95.38 86 ASN A CA 1
ATOM 690 C C . ASN A 1 86 ? 0.203 -0.525 -17.256 1.00 95.38 86 ASN A C 1
ATOM 692 O O . ASN A 1 86 ? -1.010 -0.652 -17.419 1.00 95.38 86 ASN A O 1
ATOM 696 N N . ARG A 1 87 ? 1.079 -0.866 -18.212 1.00 90.00 87 ARG A N 1
ATOM 697 C CA . ARG A 1 87 ? 0.673 -1.420 -19.519 1.00 90.00 87 ARG A CA 1
ATOM 698 C C . ARG A 1 87 ? -0.042 -2.765 -19.395 1.00 90.00 87 ARG A C 1
ATOM 700 O O . ARG A 1 87 ? -0.946 -3.027 -20.172 1.00 90.00 87 ARG A O 1
ATOM 707 N N . GLY A 1 88 ? 0.334 -3.583 -18.415 1.00 88.62 88 GLY A N 1
ATOM 708 C CA . GLY A 1 88 ? -0.318 -4.858 -18.120 1.00 88.62 88 GLY A CA 1
ATOM 709 C C . GLY A 1 88 ? -1.664 -4.721 -17.405 1.00 88.62 88 GLY A C 1
ATOM 710 O O . GLY A 1 88 ? -2.254 -5.747 -17.080 1.00 88.62 88 GLY A O 1
ATOM 711 N N . LEU A 1 89 ? -2.111 -3.488 -17.143 1.00 96.25 89 LEU A N 1
ATOM 712 C CA . LEU A 1 89 ? -3.389 -3.122 -16.525 1.00 96.25 89 LEU A CA 1
ATOM 713 C C . LEU A 1 89 ? -4.159 -2.124 -17.410 1.00 96.25 89 LEU A C 1
ATOM 715 O O . LEU A 1 89 ? -4.797 -1.202 -16.903 1.00 96.25 89 LEU A O 1
ATOM 719 N N . ASP A 1 90 ? -4.017 -2.232 -18.735 1.00 94.62 90 ASP A N 1
ATOM 720 C CA . ASP A 1 90 ? -4.654 -1.348 -19.726 1.00 94.62 90 ASP A CA 1
ATOM 721 C C . ASP A 1 90 ? -4.387 0.151 -19.490 1.00 94.62 90 ASP A C 1
ATOM 723 O O . ASP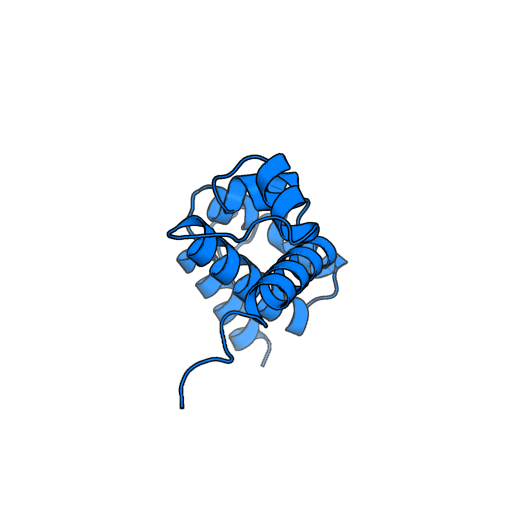 A 1 90 ? -5.214 1.027 -19.747 1.00 94.62 90 ASP A O 1
ATOM 727 N N . GLY A 1 91 ? -3.209 0.473 -18.949 1.00 96.75 91 GLY A N 1
ATOM 728 C CA . GLY A 1 91 ? -2.804 1.840 -18.628 1.00 96.75 91 GLY A CA 1
ATOM 729 C C . GLY A 1 91 ? -3.434 2.409 -17.354 1.00 96.75 91 GLY A C 1
ATOM 730 O O . GLY A 1 91 ? -3.204 3.585 -17.055 1.00 96.75 91 GLY A O 1
ATOM 731 N N . ARG A 1 92 ? -4.193 1.613 -16.591 1.00 98.31 92 ARG A N 1
ATOM 732 C CA . ARG A 1 92 ? -4.688 1.986 -15.259 1.00 98.31 92 ARG A CA 1
ATOM 733 C C . ARG A 1 92 ? -3.543 1.983 -14.246 1.00 98.31 92 ARG A C 1
ATOM 735 O O . ARG A 1 92 ? -2.523 1.314 -14.429 1.00 98.31 92 ARG A O 1
ATOM 742 N N . ARG A 1 93 ? -3.713 2.759 -13.174 1.00 98.25 93 ARG A N 1
ATOM 743 C CA . ARG A 1 93 ? -2.783 2.763 -12.039 1.00 98.25 93 ARG A CA 1
ATOM 744 C C . ARG A 1 93 ? -3.177 1.658 -11.057 1.00 98.25 93 ARG A C 1
ATOM 746 O O . ARG A 1 93 ? -4.362 1.601 -10.708 1.00 98.25 93 ARG A O 1
ATOM 753 N N . PRO A 1 94 ? -2.238 0.825 -10.575 1.00 98.31 94 PRO A N 1
ATOM 754 C CA . PRO A 1 94 ? -2.537 -0.197 -9.574 1.00 98.31 94 PRO A CA 1
ATOM 755 C C . PRO A 1 94 ? -3.234 0.358 -8.331 1.00 98.31 94 PRO A C 1
ATOM 757 O O . PRO A 1 94 ? -4.212 -0.224 -7.875 1.00 98.31 94 PRO A O 1
ATOM 760 N N . ILE A 1 95 ? -2.817 1.523 -7.824 1.00 98.00 95 ILE A N 1
ATOM 761 C CA . ILE A 1 95 ? -3.436 2.111 -6.629 1.00 98.00 95 ILE A CA 1
ATOM 762 C C . ILE A 1 95 ? -4.935 2.401 -6.803 1.00 98.00 95 ILE A C 1
ATOM 764 O O . ILE A 1 95 ? -5.708 2.250 -5.860 1.00 98.00 95 ILE A O 1
ATOM 768 N N . ASP A 1 96 ? -5.380 2.769 -8.007 1.00 98.44 96 ASP A N 1
ATOM 769 C CA . ASP A 1 96 ? -6.800 3.033 -8.264 1.00 98.44 96 ASP A CA 1
ATOM 770 C C . ASP A 1 96 ? -7.618 1.737 -8.310 1.00 9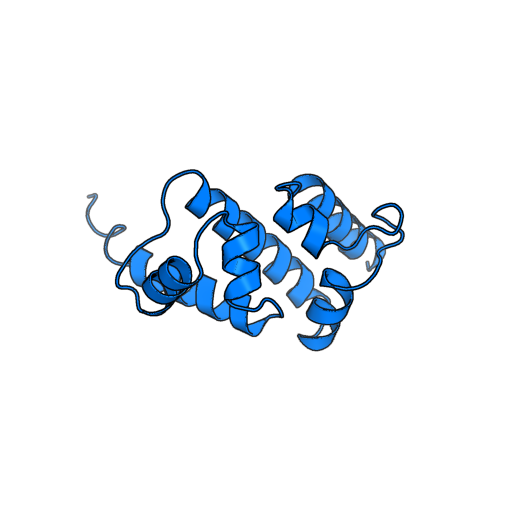8.44 96 ASP A C 1
ATOM 772 O O . ASP A 1 96 ? -8.770 1.725 -7.882 1.00 98.44 96 ASP A O 1
ATOM 776 N N . LEU A 1 97 ? -7.022 0.645 -8.799 1.00 98.50 97 LEU A N 1
ATOM 777 C CA . LEU A 1 97 ? -7.618 -0.694 -8.761 1.00 98.50 97 LEU A CA 1
ATOM 778 C C . LEU A 1 97 ? -7.759 -1.185 -7.316 1.00 98.50 97 LEU A C 1
ATOM 780 O O . LEU A 1 97 ? -8.848 -1.586 -6.912 1.00 98.50 97 LEU A O 1
ATOM 784 N N . LEU A 1 98 ? -6.703 -1.044 -6.508 1.00 98.00 98 LEU A N 1
ATOM 785 C CA . LEU A 1 98 ? -6.727 -1.393 -5.084 1.00 98.00 98 LEU A CA 1
ATOM 786 C C . LEU A 1 98 ? -7.798 -0.598 -4.323 1.00 98.00 98 LEU A C 1
ATOM 788 O O . LEU A 1 98 ? -8.568 -1.170 -3.555 1.00 98.00 98 LEU A O 1
ATOM 792 N N . ARG A 1 99 ? -7.910 0.714 -4.572 1.00 97.56 99 ARG A N 1
ATOM 793 C CA . ARG A 1 99 ? -8.967 1.564 -3.987 1.00 97.56 99 ARG A CA 1
ATOM 794 C C . ARG A 1 99 ? -10.373 1.132 -4.412 1.00 97.56 99 ARG A C 1
ATOM 796 O O . ARG A 1 99 ? -11.309 1.269 -3.630 1.00 97.56 99 ARG A O 1
ATOM 803 N N . ALA A 1 100 ? -10.524 0.611 -5.629 1.00 97.69 100 ALA A N 1
ATOM 804 C CA . ALA A 1 100 ? -11.783 0.054 -6.123 1.00 97.69 100 ALA A CA 1
ATOM 805 C C . ALA A 1 100 ? -12.080 -1.360 -5.582 1.00 97.69 100 ALA A C 1
ATOM 807 O O . ALA A 1 100 ? -13.171 -1.878 -5.810 1.00 97.69 100 ALA A O 1
ATOM 808 N N . GLY A 1 101 ? -11.143 -1.971 -4.850 1.00 97.00 101 GLY A N 1
ATOM 809 C CA . GLY A 1 101 ? -11.261 -3.329 -4.325 1.00 97.00 101 GLY A CA 1
ATOM 810 C C . GLY A 1 101 ? -10.890 -4.428 -5.324 1.00 97.00 101 GLY A C 1
ATOM 811 O O . GLY A 1 101 ? -11.159 -5.595 -5.059 1.00 97.00 101 GLY A O 1
ATOM 812 N N . ASP A 1 102 ? -10.281 -4.071 -6.454 1.00 97.94 102 ASP A N 1
ATOM 813 C CA . ASP A 1 102 ? -9.861 -4.996 -7.507 1.00 97.94 102 ASP A CA 1
ATOM 814 C C . ASP A 1 102 ? -8.433 -5.505 -7.238 1.00 97.94 102 ASP A C 1
ATOM 816 O O . ASP A 1 102 ? -7.468 -5.155 -7.922 1.00 97.94 102 ASP A O 1
ATOM 820 N N . PHE A 1 103 ? -8.293 -6.271 -6.151 1.00 97.62 103 PHE A N 1
ATOM 821 C CA . PHE A 1 103 ? -7.009 -6.809 -5.688 1.00 97.62 103 PHE A CA 1
ATOM 822 C C . PHE A 1 103 ? -6.482 -7.909 -6.609 1.00 97.62 103 PHE A C 1
ATOM 824 O O . PHE A 1 103 ? -5.294 -7.909 -6.926 1.00 97.62 103 PHE A O 1
ATOM 831 N N . GLU A 1 104 ? -7.361 -8.793 -7.089 1.00 97.44 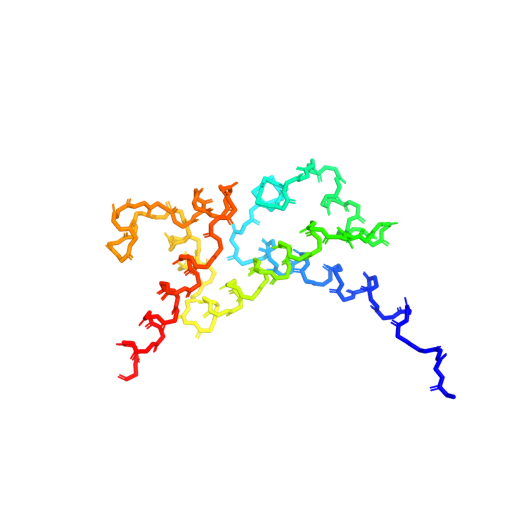104 GLU A N 1
ATOM 832 C CA . GLU A 1 104 ? -6.986 -9.918 -7.954 1.00 97.44 104 GLU A CA 1
ATOM 833 C C . GLU A 1 104 ? -6.308 -9.441 -9.240 1.00 97.44 104 GLU A C 1
ATOM 835 O O . GLU A 1 104 ? -5.237 -9.929 -9.596 1.00 97.44 104 GLU A O 1
ATOM 840 N N . THR A 1 105 ? -6.868 -8.429 -9.910 1.00 98.00 105 THR A N 1
ATOM 841 C CA . THR A 1 105 ? -6.278 -7.883 -11.140 1.00 98.00 105 THR A CA 1
ATOM 842 C C . THR A 1 105 ? -4.867 -7.339 -10.902 1.00 98.00 105 THR A C 1
ATOM 844 O O . THR A 1 105 ? -3.971 -7.533 -11.732 1.00 98.00 105 THR A O 1
ATOM 847 N N . VAL A 1 106 ? -4.645 -6.672 -9.764 1.00 97.94 106 VAL A N 1
ATOM 848 C CA . VAL A 1 106 ? -3.325 -6.148 -9.389 1.00 97.94 106 VAL A CA 1
ATOM 849 C C . VAL A 1 106 ? -2.369 -7.287 -9.057 1.00 97.94 106 VAL A C 1
ATOM 851 O O . VAL A 1 106 ? -1.246 -7.283 -9.562 1.00 97.94 106 VAL A O 1
ATOM 854 N N . LEU A 1 107 ? -2.810 -8.278 -8.282 1.00 96.62 107 LEU A N 1
ATOM 855 C CA . LEU A 1 107 ? -2.003 -9.441 -7.932 1.00 96.62 107 LEU A CA 1
ATOM 856 C C . LEU A 1 107 ? -1.551 -10.205 -9.183 1.00 96.62 107 LEU A C 1
ATOM 858 O O . LEU A 1 107 ? -0.355 -10.432 -9.356 1.00 96.62 107 LEU A O 1
ATOM 862 N N . TYR A 1 108 ? -2.458 -10.483 -10.121 1.00 96.25 108 TYR A N 1
ATOM 863 C CA . TYR A 1 108 ? -2.103 -11.128 -11.386 1.00 96.25 108 TYR A CA 1
ATOM 864 C C . TYR A 1 108 ? -1.064 -10.333 -12.187 1.00 96.25 108 TYR A C 1
ATOM 866 O O . TYR A 1 108 ? -0.229 -10.916 -12.882 1.00 96.25 108 TYR A O 1
ATOM 874 N N . ALA A 1 109 ? -1.091 -8.999 -12.133 1.00 96.50 109 ALA A N 1
ATOM 875 C CA . ALA A 1 109 ? -0.062 -8.186 -12.778 1.00 96.50 109 ALA A CA 1
ATOM 876 C C . ALA A 1 109 ? 1.303 -8.304 -12.083 1.00 96.50 109 ALA A C 1
ATOM 878 O O . ALA A 1 109 ? 2.324 -8.322 -12.774 1.00 96.50 109 ALA A O 1
ATOM 879 N N . VAL A 1 110 ? 1.331 -8.422 -10.751 1.00 95.69 110 VAL A N 1
ATOM 880 C CA . VAL A 1 110 ? 2.563 -8.680 -9.988 1.00 95.69 110 VAL A CA 1
ATOM 881 C C . VAL A 1 110 ? 3.116 -10.072 -10.297 1.00 95.69 110 VAL A C 1
ATOM 883 O O . VAL A 1 110 ? 4.303 -10.208 -10.575 1.00 95.69 110 VAL A O 1
ATOM 886 N N . GLU A 1 111 ? 2.274 -11.101 -10.341 1.00 93.88 111 GLU A N 1
ATOM 887 C CA . GLU A 1 111 ? 2.697 -12.461 -10.697 1.00 93.88 111 GLU A CA 1
ATOM 888 C C . GLU A 1 111 ? 3.293 -12.523 -12.107 1.00 93.88 111 GLU A C 1
ATOM 890 O O . GLU A 1 111 ? 4.369 -13.092 -12.303 1.00 93.88 111 GLU A O 1
ATOM 895 N N . ARG A 1 112 ? 2.657 -11.861 -13.086 1.00 92.44 112 ARG A N 1
ATOM 896 C CA . ARG A 1 112 ? 3.208 -11.741 -14.445 1.00 92.44 112 ARG A CA 1
ATOM 897 C C . ARG A 1 112 ? 4.575 -11.067 -14.442 1.00 92.44 112 ARG A C 1
ATOM 899 O O . ARG A 1 112 ? 5.488 -11.575 -15.089 1.00 92.44 112 ARG A O 1
ATOM 906 N N . LEU A 1 113 ? 4.726 -9.969 -13.698 1.00 90.81 113 LEU A N 1
ATOM 907 C CA . LEU A 1 113 ? 6.006 -9.278 -13.541 1.00 90.81 113 LEU A CA 1
ATOM 908 C C . LEU A 1 113 ? 7.089 -10.224 -12.999 1.00 90.81 113 LEU A C 1
ATOM 910 O O . LEU A 1 113 ? 8.177 -10.266 -13.565 1.00 90.81 113 LEU A O 1
ATOM 914 N N . ARG A 1 114 ? 6.788 -11.009 -11.955 1.00 88.88 114 ARG A N 1
ATOM 915 C CA . ARG A 1 114 ? 7.739 -11.974 -11.375 1.00 88.88 114 ARG A CA 1
ATOM 916 C C . ARG A 1 114 ? 8.074 -13.114 -12.338 1.00 88.88 114 ARG A C 1
ATOM 918 O O . ARG A 1 114 ? 9.231 -13.501 -12.431 1.00 88.88 114 ARG A O 1
ATOM 925 N N . SER A 1 115 ? 7.085 -13.625 -13.074 1.00 85.56 115 SER A N 1
ATOM 926 C CA . SER A 1 115 ? 7.279 -14.727 -14.029 1.00 85.56 115 SER A CA 1
ATOM 927 C C . SER A 1 115 ? 8.060 -14.329 -15.287 1.00 85.56 115 SER A C 1
ATOM 929 O O . SER A 1 115 ? 8.748 -15.163 -15.861 1.00 85.56 115 SER A O 1
ATOM 931 N N . GLY A 1 116 ? 7.971 -13.062 -15.710 1.00 71.62 116 GLY A N 1
ATOM 932 C CA . GLY A 1 116 ? 8.728 -12.523 -16.845 1.00 71.62 116 GLY A CA 1
ATOM 933 C C . GLY A 1 116 ? 10.110 -11.974 -16.478 1.00 71.62 116 GLY A C 1
ATOM 934 O O . GLY A 1 116 ? 10.850 -11.575 -17.372 1.00 71.62 116 GLY A O 1
ATOM 935 N N . ALA A 1 117 ? 10.439 -11.922 -15.184 1.00 58.16 117 ALA A N 1
ATOM 936 C CA . ALA A 1 117 ? 11.734 -11.484 -14.660 1.00 58.16 117 ALA A CA 1
ATOM 937 C C . ALA A 1 117 ? 12.704 -12.652 -14.371 1.00 58.16 117 ALA A C 1
ATOM 939 O O . ALA A 1 117 ? 13.787 -12.408 -13.837 1.00 58.16 117 ALA A O 1
ATOM 940 N N . ALA A 1 118 ? 12.310 -13.889 -14.696 1.00 42.97 118 ALA A N 1
ATOM 941 C CA . ALA A 1 118 ? 13.107 -15.109 -14.548 1.00 42.97 118 ALA A CA 1
ATOM 942 C C . ALA A 1 118 ? 13.924 -15.440 -15.806 1.00 42.97 118 ALA A C 1
ATOM 944 O O . ALA A 1 118 ? 13.409 -15.216 -16.926 1.00 42.97 118 ALA A O 1
#

Secondary structure (DSSP, 8-state):
---SSTTTHHHHHHHHHHHHHHHT--HHHHHHHHTS-HHHHHHHHTTSS---HHHHHHHHHHHHHHHHHHTTS-HHHHHHHHHS--GGGTT--HHHHHHTT-HHHHHHHHHHHHHTT-

pLDDT: mean 89.7, std 13.49, range [41.53, 98.5]